Protein AF-A0A1X2HIW1-F1 (afdb_monomer_lite)

InterPro domains:
  IPR018628 Cytochrome c oxidase assembly factor 3, mitochondrial, coiled-coil domain [PF09813] (19-60)
  IPR041752 Cytochrome c oxidase assembly factor 3, mitochondrial [PTHR15642] (5-65)

Structure (mmCIF, N/CA/C/O backbone):
data_AF-A0A1X2HIW1-F1
#
_entry.id   AF-A0A1X2HIW1-F1
#
loop_
_atom_site.group_PDB
_atom_site.id
_atom_site.type_symbol
_atom_site.label_atom_id
_atom_site.label_alt_id
_atom_site.label_comp_id
_atom_site.label_asym_id
_atom_site.label_entity_id
_atom_site.label_seq_id
_atom_site.pdbx_PDB_ins_code
_atom_site.Cartn_x
_atom_site.Cartn_y
_atom_site.Cartn_z
_atom_site.occupancy
_atom_site.B_iso_or_equiv
_atom_site.auth_seq_id
_atom_site.auth_comp_id
_atom_site.auth_asym_id
_atom_site.auth_atom_id
_atom_site.pdbx_PDB_model_num
ATOM 1 N N . MET A 1 1 ? -33.129 -10.723 28.798 1.00 64.12 1 MET A N 1
ATOM 2 C CA . MET A 1 1 ? -31.758 -10.242 28.538 1.00 64.12 1 MET A CA 1
ATOM 3 C C . MET A 1 1 ? -31.629 -8.840 29.098 1.00 64.12 1 MET A C 1
ATOM 5 O O . MET A 1 1 ? -32.389 -7.961 28.691 1.00 64.12 1 MET A O 1
ATOM 9 N N . THR A 1 2 ? -30.753 -8.649 30.076 1.00 80.44 2 THR A N 1
ATOM 10 C CA . THR A 1 2 ? -30.556 -7.349 30.732 1.00 80.44 2 THR A CA 1
ATOM 11 C C . THR A 1 2 ? -29.907 -6.344 29.766 1.00 80.44 2 THR A C 1
ATOM 13 O O . THR A 1 2 ? -29.246 -6.723 28.798 1.00 80.44 2 THR A O 1
ATOM 16 N N . THR A 1 3 ? -30.077 -5.036 29.991 1.00 79.06 3 THR A N 1
ATOM 17 C CA . THR A 1 3 ? -29.511 -3.985 29.113 1.00 79.06 3 THR A CA 1
ATOM 18 C C . THR A 1 3 ? -27.984 -4.075 28.985 1.00 79.06 3 THR A C 1
ATOM 20 O O . THR A 1 3 ? -27.427 -3.726 27.947 1.00 79.06 3 THR A O 1
ATOM 23 N N . ARG A 1 4 ? -27.297 -4.588 30.015 1.00 80.69 4 ARG A N 1
ATOM 24 C CA . ARG A 1 4 ? -25.839 -4.786 30.022 1.00 80.69 4 ARG A CA 1
ATOM 25 C C . ARG A 1 4 ? -25.408 -5.971 29.160 1.00 80.69 4 ARG A C 1
ATOM 27 O O . ARG A 1 4 ? -24.436 -5.844 28.425 1.00 80.69 4 ARG A O 1
ATOM 34 N N . GLU A 1 5 ? -26.149 -7.076 29.181 1.00 81.75 5 GLU A N 1
ATOM 35 C CA . GLU A 1 5 ? -25.865 -8.255 28.348 1.00 81.75 5 GLU A CA 1
ATOM 36 C C . GLU A 1 5 ? -25.897 -7.928 26.852 1.00 81.75 5 GLU A C 1
ATOM 38 O O . GLU A 1 5 ? -25.039 -8.394 26.102 1.00 81.75 5 GLU A O 1
ATOM 43 N N . LYS A 1 6 ? -26.821 -7.055 26.422 1.00 83.88 6 LYS A N 1
ATOM 44 C CA . LYS A 1 6 ? -26.942 -6.626 25.017 1.00 83.88 6 LYS A CA 1
ATOM 45 C C . LYS A 1 6 ? -25.674 -5.969 24.456 1.00 83.88 6 LYS A C 1
ATOM 47 O O . LYS A 1 6 ? -25.489 -5.966 23.245 1.00 83.88 6 LYS A O 1
ATOM 52 N N . LEU A 1 7 ? -24.801 -5.423 25.307 1.00 85.25 7 LEU A N 1
ATOM 53 C CA . LEU A 1 7 ? -23.538 -4.812 24.876 1.00 85.25 7 LEU A CA 1
ATOM 54 C C . LEU A 1 7 ? -22.476 -5.851 24.504 1.00 85.25 7 LEU A C 1
ATOM 56 O O . LEU A 1 7 ? -21.588 -5.545 23.711 1.00 85.25 7 LEU A O 1
ATOM 60 N N . TYR A 1 8 ? -22.552 -7.055 25.069 1.00 86.62 8 TYR A N 1
ATOM 61 C CA . TYR A 1 8 ? -21.542 -8.102 24.896 1.00 86.62 8 TYR A CA 1
ATOM 62 C C . TYR A 1 8 ? -21.978 -9.202 23.928 1.00 86.62 8 TYR A C 1
ATOM 64 O O . TYR A 1 8 ? -21.121 -9.882 23.371 1.00 86.62 8 TYR A O 1
ATOM 72 N N . THR A 1 9 ? -23.281 -9.346 23.684 1.00 86.75 9 THR A N 1
ATOM 73 C CA . THR A 1 9 ? -23.836 -10.294 22.711 1.00 86.75 9 THR A CA 1
ATOM 74 C C . THR A 1 9 ? -24.051 -9.664 21.331 1.00 86.75 9 THR A C 1
ATOM 76 O O . THR A 1 9 ? -24.204 -8.448 21.195 1.00 86.75 9 THR A O 1
ATOM 79 N N . THR A 1 10 ? -24.085 -10.504 20.299 1.00 85.69 10 THR A N 1
ATOM 80 C CA . THR A 1 10 ? -24.445 -10.120 18.933 1.00 85.69 10 THR A CA 1
ATOM 81 C C . THR A 1 10 ? -25.792 -10.743 18.581 1.00 85.69 10 THR A C 1
ATOM 83 O O . THR A 1 10 ? -25.947 -11.958 18.642 1.00 85.69 10 THR A O 1
ATOM 86 N N . SER A 1 11 ? -26.767 -9.926 18.167 1.00 80.69 11 SER A N 1
ATOM 87 C CA . SER A 1 11 ? -28.145 -10.386 17.919 1.00 80.69 11 SER A CA 1
ATOM 88 C C . SER A 1 11 ? -28.276 -11.424 16.802 1.00 80.69 11 SER A C 1
ATOM 90 O O . SER A 1 11 ? -29.200 -12.228 16.833 1.00 80.69 11 SER A O 1
ATOM 92 N N . LYS A 1 12 ? -27.361 -11.414 15.824 1.00 83.44 12 LYS A N 1
ATOM 93 C CA . LYS A 1 12 ? -27.371 -12.330 14.673 1.00 83.44 12 LYS A CA 1
ATOM 94 C C . LYS A 1 12 ? -26.419 -13.528 14.817 1.00 83.44 12 LYS A C 1
ATOM 96 O O . LYS A 1 12 ? -26.328 -14.327 13.897 1.00 83.44 12 LYS A O 1
ATOM 101 N N . GLY A 1 13 ? -25.681 -13.646 15.926 1.00 80.94 13 GLY A N 1
ATOM 102 C CA . GLY A 1 13 ? -24.686 -14.712 16.138 1.00 80.94 13 GLY A CA 1
ATOM 103 C C . GLY A 1 13 ? -23.351 -14.540 15.393 1.00 80.94 13 GLY A C 1
ATOM 104 O O . GLY A 1 13 ? -22.407 -15.270 15.671 1.00 80.94 13 GLY A O 1
ATOM 105 N N . TYR A 1 14 ? -23.228 -13.553 14.500 1.00 82.38 14 TYR A N 1
ATOM 106 C CA . TYR A 1 14 ? -21.996 -13.223 13.773 1.00 82.38 14 TYR A CA 1
ATOM 107 C C . TYR A 1 14 ? -21.746 -11.710 13.755 1.00 82.38 14 TYR A C 1
ATOM 109 O O . TYR A 1 14 ? -22.684 -10.915 13.713 1.00 82.38 14 TYR A O 1
ATOM 117 N N . GLY A 1 15 ? -20.474 -11.302 13.760 1.00 87.62 15 GLY A N 1
ATOM 118 C CA . GLY A 1 15 ? -20.058 -9.896 13.800 1.00 87.62 15 GLY A CA 1
ATOM 119 C C . GLY A 1 15 ? -19.697 -9.392 15.202 1.00 87.62 15 GLY A C 1
ATOM 120 O O . GLY A 1 15 ? -19.727 -10.129 16.187 1.00 87.62 15 GLY A O 1
ATOM 121 N N . PHE A 1 16 ? -19.312 -8.117 15.290 1.00 90.50 16 PHE A N 1
ATOM 122 C CA . PHE A 1 16 ? -18.785 -7.524 16.521 1.00 90.50 16 PHE A CA 1
ATOM 123 C C . PHE A 1 16 ? -19.889 -6.945 17.408 1.00 90.50 16 PHE A C 1
ATOM 125 O O . PHE A 1 16 ? -20.640 -6.074 16.962 1.00 90.50 16 PHE A O 1
ATOM 132 N N . SER A 1 17 ? -19.914 -7.355 18.679 1.00 91.75 17 SER A N 1
ATOM 133 C CA . SER A 1 17 ? -20.792 -6.765 19.693 1.00 91.75 17 SER A CA 1
ATOM 134 C C . SER A 1 17 ? -20.433 -5.293 19.969 1.00 91.75 17 SER A C 1
ATOM 136 O O . SER A 1 17 ? -19.288 -4.881 19.738 1.00 91.75 17 SER A O 1
ATOM 138 N N . PRO A 1 18 ? -21.376 -4.475 20.476 1.00 90.31 18 PRO A N 1
ATOM 139 C CA . PRO A 1 18 ? -21.129 -3.059 20.769 1.00 90.31 18 PRO A CA 1
ATOM 140 C C . PRO A 1 18 ? -19.916 -2.815 21.680 1.00 90.31 18 PRO A C 1
ATOM 142 O O . PRO A 1 18 ? -19.124 -1.900 21.440 1.00 90.31 18 PRO A O 1
ATOM 145 N N . ALA A 1 19 ? -19.723 -3.664 22.693 1.00 90.69 19 ALA A N 1
ATOM 146 C CA . ALA A 1 19 ? -18.562 -3.608 23.573 1.00 90.69 19 ALA A CA 1
ATOM 147 C C . ALA A 1 19 ? -17.264 -3.872 22.799 1.00 90.69 19 ALA A C 1
ATOM 149 O O . ALA A 1 19 ? -16.309 -3.108 22.919 1.00 90.69 19 ALA A O 1
ATOM 150 N N . LEU A 1 20 ? -17.245 -4.900 21.945 1.00 90.94 20 LEU A N 1
ATOM 151 C CA . LEU A 1 20 ? -16.064 -5.275 21.172 1.00 90.94 20 LEU A CA 1
ATOM 152 C C . LEU A 1 20 ? -15.677 -4.210 20.133 1.00 90.94 20 LEU A C 1
ATOM 154 O O . LEU A 1 20 ? -14.491 -3.958 19.922 1.00 90.94 20 LEU A O 1
ATOM 158 N N . GLN A 1 21 ? -16.653 -3.533 19.520 1.00 91.25 21 GLN A N 1
ATOM 159 C CA . GLN A 1 21 ? -16.385 -2.420 18.604 1.00 91.25 21 GLN A CA 1
ATOM 160 C C . GLN A 1 21 ? -15.702 -1.244 19.309 1.00 91.25 21 GLN A C 1
ATOM 162 O O . GLN A 1 21 ? -14.741 -0.687 18.773 1.00 91.25 21 GLN A O 1
ATOM 167 N N . ARG A 1 22 ? -16.150 -0.888 20.521 1.00 91.25 22 ARG A N 1
ATOM 168 C CA . ARG A 1 22 ? -15.535 0.174 21.333 1.00 91.25 22 ARG A CA 1
ATOM 169 C C . ARG A 1 22 ? -14.082 -0.153 21.671 1.00 91.25 22 ARG A C 1
ATOM 171 O O . ARG A 1 22 ? -13.222 0.709 21.516 1.00 91.25 22 ARG A O 1
ATOM 178 N N . THR A 1 23 ? -13.797 -1.389 22.071 1.00 92.31 23 THR A N 1
ATOM 179 C CA . THR A 1 23 ? -12.4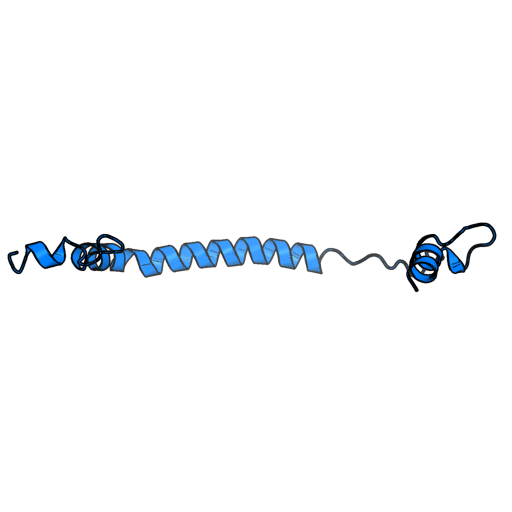41 -1.816 22.453 1.00 92.31 23 THR A CA 1
ATOM 180 C C . THR A 1 23 ? -11.442 -1.723 21.294 1.00 92.31 23 THR A C 1
ATOM 182 O O . THR A 1 23 ? -10.249 -1.546 21.520 1.00 92.31 23 THR A O 1
ATOM 185 N N . ARG A 1 24 ? -11.912 -1.789 20.040 1.00 91.81 24 ARG A N 1
ATOM 186 C CA . ARG A 1 24 ? -11.063 -1.724 18.835 1.00 91.81 24 ARG A CA 1
ATOM 187 C C . ARG A 1 24 ? -10.840 -0.307 18.297 1.00 91.81 24 ARG A C 1
ATOM 189 O O . ARG A 1 24 ? -9.943 -0.120 17.478 1.00 91.81 24 ARG A O 1
ATOM 196 N N . GLN A 1 25 ? -11.611 0.684 18.754 1.00 91.25 25 GLN A N 1
ATOM 197 C CA . GLN A 1 25 ? -11.475 2.088 18.335 1.00 91.25 25 GLN A CA 1
ATOM 198 C C . GLN A 1 25 ? -10.029 2.624 18.389 1.00 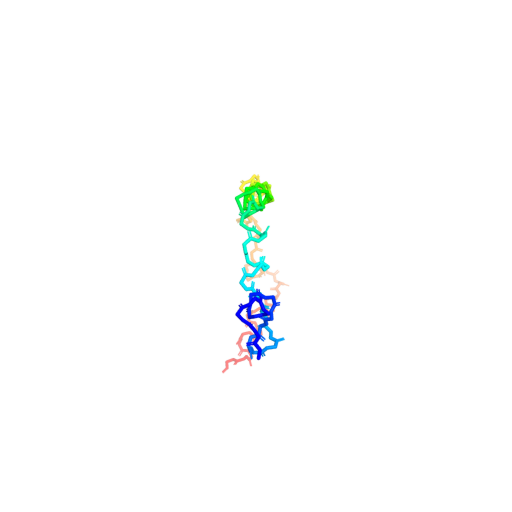91.25 25 GLN A C 1
ATOM 200 O O . GLN A 1 25 ? -9.591 3.184 17.383 1.00 91.25 25 GLN A O 1
ATOM 205 N N . PRO A 1 26 ? -9.245 2.430 19.473 1.00 92.31 26 PRO A N 1
ATOM 206 C CA . PRO A 1 26 ? -7.914 3.039 19.569 1.00 92.31 26 PRO A CA 1
ATOM 207 C C . PRO A 1 26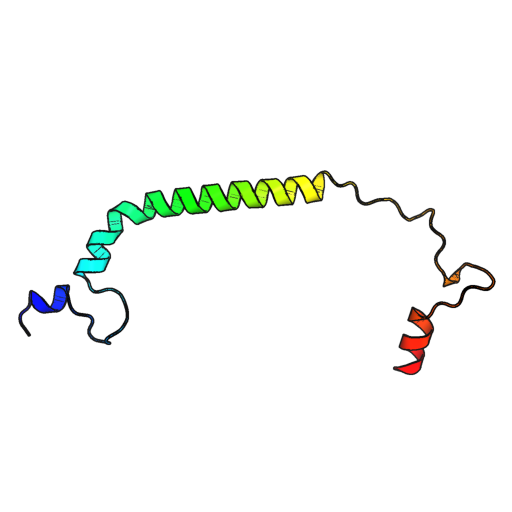 ? -6.884 2.455 18.589 1.00 92.31 26 PRO A C 1
ATOM 209 O O . PRO A 1 26 ? -5.899 3.116 18.266 1.00 92.31 26 PRO A O 1
ATOM 212 N N . PHE A 1 27 ? -7.099 1.238 18.082 1.00 93.50 27 PHE A N 1
ATOM 213 C CA . PHE A 1 27 ? -6.153 0.576 17.177 1.00 93.50 27 PHE A CA 1
ATOM 214 C C . PHE A 1 27 ? -6.430 0.864 15.703 1.00 93.50 27 PHE A C 1
ATOM 216 O O . PHE A 1 27 ? -5.572 0.595 14.868 1.00 93.50 27 PHE A O 1
ATOM 223 N N . ARG A 1 28 ? -7.595 1.437 15.361 1.00 91.88 28 ARG A N 1
ATOM 224 C CA . ARG A 1 28 ? -7.989 1.650 13.960 1.00 91.88 28 ARG A CA 1
ATOM 225 C C . ARG A 1 28 ? -6.972 2.509 13.211 1.00 91.88 28 ARG A C 1
ATOM 227 O O . ARG A 1 28 ? -6.521 2.113 12.144 1.00 91.88 28 ARG A O 1
ATOM 234 N N . MET A 1 29 ? -6.575 3.639 13.795 1.00 94.31 29 MET A N 1
ATOM 235 C CA . MET A 1 29 ? -5.631 4.562 13.157 1.00 94.31 29 MET A CA 1
ATOM 236 C C . MET A 1 29 ? -4.231 3.960 13.052 1.00 94.31 29 MET A C 1
ATOM 238 O O . MET A 1 29 ? -3.635 3.986 11.983 1.00 94.31 29 MET A O 1
ATOM 242 N N . ARG A 1 30 ? -3.725 3.365 14.140 1.00 94.75 30 ARG A N 1
ATOM 243 C CA . ARG A 1 30 ? -2.389 2.750 14.160 1.00 94.75 30 ARG A CA 1
ATOM 244 C C . ARG A 1 30 ? -2.283 1.627 13.130 1.00 94.75 30 ARG A C 1
ATOM 246 O O . ARG A 1 30 ? -1.357 1.634 12.330 1.00 94.75 30 ARG A O 1
ATOM 253 N N . ASN A 1 31 ? -3.276 0.740 13.086 1.00 96.12 31 ASN A N 1
ATOM 254 C CA . ASN A 1 31 ? -3.300 -0.370 12.137 1.00 96.12 31 ASN A CA 1
ATOM 255 C C . ASN A 1 31 ? -3.469 0.108 10.685 1.00 96.12 31 ASN A C 1
ATOM 257 O O . ASN A 1 31 ? -2.916 -0.491 9.764 1.00 96.12 31 ASN A O 1
ATOM 261 N N . MET A 1 32 ? -4.217 1.192 10.464 1.00 97.19 32 MET A N 1
ATOM 262 C CA . MET A 1 32 ? -4.352 1.795 9.138 1.00 97.19 32 MET A CA 1
ATOM 263 C C . M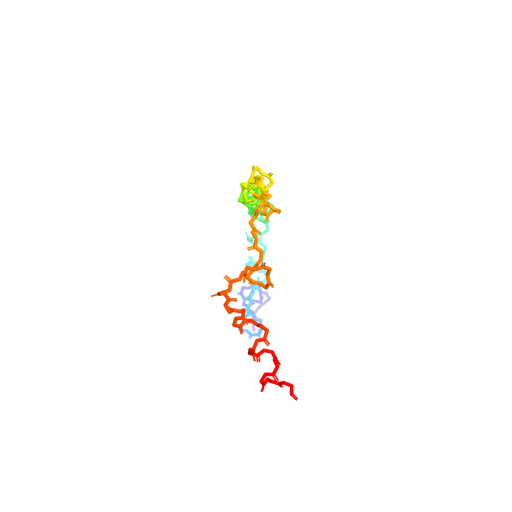ET A 1 32 ? -3.018 2.363 8.648 1.00 97.19 32 MET A C 1
ATOM 265 O O . MET A 1 32 ? -2.639 2.105 7.511 1.00 97.19 32 MET A O 1
ATOM 269 N N . PHE A 1 33 ? -2.272 3.067 9.504 1.00 98.12 33 PHE A N 1
ATOM 270 C CA . PHE A 1 33 ? -0.945 3.569 9.143 1.00 98.12 33 PHE A CA 1
ATOM 271 C C . PHE A 1 33 ? 0.056 2.446 8.883 1.00 98.12 33 PHE A C 1
ATOM 273 O O . PHE A 1 33 ? 0.811 2.533 7.920 1.00 98.12 33 PHE A O 1
ATOM 280 N N . THR A 1 34 ? 0.042 1.370 9.675 1.00 98.00 34 THR A N 1
ATOM 281 C CA . THR A 1 34 ? 0.912 0.215 9.408 1.00 98.00 34 THR A CA 1
ATOM 282 C C . THR A 1 34 ? 0.569 -0.453 8.080 1.00 98.00 34 THR A C 1
ATOM 284 O O . THR A 1 34 ? 1.471 -0.812 7.329 1.00 98.00 34 THR A O 1
ATOM 287 N N . LEU A 1 35 ? -0.724 -0.582 7.758 1.00 98.00 35 LEU A N 1
ATOM 288 C CA . LEU A 1 35 ? -1.160 -1.148 6.483 1.00 98.00 35 LEU A CA 1
ATOM 289 C C . LEU A 1 35 ? -0.762 -0.246 5.310 1.00 98.00 35 LEU A C 1
ATOM 291 O O . LEU A 1 35 ? -0.226 -0.738 4.323 1.00 98.00 35 LEU A O 1
ATOM 295 N N . LEU A 1 36 ? -0.975 1.066 5.430 1.00 98.62 36 LEU A N 1
ATOM 296 C CA . LEU A 1 36 ? -0.556 2.038 4.420 1.00 98.62 36 LEU A CA 1
ATOM 297 C C . LEU A 1 36 ? 0.957 2.024 4.216 1.00 98.62 36 LEU A C 1
ATOM 299 O O . LEU A 1 36 ? 1.402 2.029 3.077 1.00 98.62 36 LEU A O 1
ATOM 303 N N . GLY A 1 37 ? 1.743 1.953 5.293 1.00 98.62 37 GLY A N 1
ATOM 304 C CA . GLY A 1 37 ? 3.197 1.836 5.206 1.00 98.62 37 GLY A CA 1
ATOM 305 C C . GLY A 1 37 ? 3.627 0.572 4.465 1.00 98.62 37 GLY A C 1
ATOM 306 O O . GLY A 1 37 ? 4.477 0.640 3.582 1.00 98.62 37 GLY A O 1
ATOM 307 N N . LEU A 1 38 ? 2.991 -0.565 4.759 1.00 98.56 38 LEU A N 1
ATOM 308 C CA . LEU A 1 38 ? 3.273 -1.827 4.077 1.00 98.56 38 LEU A CA 1
ATOM 309 C C . LEU A 1 38 ? 2.911 -1.769 2.584 1.00 98.56 38 LEU A C 1
ATOM 311 O O . LEU A 1 38 ? 3.709 -2.184 1.744 1.00 98.56 38 LEU A O 1
ATOM 315 N N . LEU A 1 39 ? 1.736 -1.231 2.244 1.00 98.56 39 LEU A N 1
ATOM 316 C CA . LEU A 1 39 ? 1.290 -1.081 0.856 1.00 98.56 39 LEU A CA 1
ATOM 317 C C . LEU A 1 39 ? 2.159 -0.090 0.078 1.00 98.56 39 LEU A C 1
ATOM 319 O O . LEU A 1 39 ? 2.528 -0.368 -1.056 1.00 98.56 39 LEU A O 1
ATOM 323 N N . ALA A 1 40 ? 2.523 1.038 0.686 1.00 98.56 40 ALA A N 1
ATOM 324 C CA . ALA A 1 40 ? 3.399 2.024 0.066 1.00 98.56 40 ALA A CA 1
ATOM 325 C C . ALA A 1 40 ? 4.809 1.466 -0.153 1.00 98.56 40 ALA A C 1
ATOM 327 O O . ALA A 1 40 ? 5.389 1.682 -1.212 1.00 98.56 40 ALA A O 1
ATOM 328 N N . PHE A 1 41 ? 5.346 0.715 0.812 1.00 98.38 41 PHE A N 1
ATOM 329 C CA . PHE A 1 41 ? 6.661 0.095 0.686 1.00 98.38 41 PHE A CA 1
ATOM 330 C C . PHE A 1 41 ? 6.680 -0.972 -0.412 1.00 98.38 41 PHE A C 1
ATOM 332 O O . PHE A 1 41 ? 7.467 -0.884 -1.349 1.00 98.38 41 PHE A O 1
ATOM 339 N N . THR A 1 42 ? 5.783 -1.957 -0.331 1.00 98.38 42 THR A N 1
ATOM 340 C CA . THR A 1 42 ? 5.719 -3.044 -1.321 1.00 98.38 42 THR A CA 1
ATOM 341 C C . THR A 1 42 ? 5.342 -2.536 -2.712 1.00 98.38 42 THR A C 1
ATOM 343 O O . THR A 1 42 ? 5.987 -2.900 -3.693 1.00 98.38 42 THR A O 1
ATOM 346 N N . GLY A 1 43 ? 4.361 -1.635 -2.794 1.00 98.31 43 GLY A N 1
ATOM 347 C CA . GLY A 1 43 ? 3.978 -0.962 -4.030 1.00 98.31 43 GLY A CA 1
ATOM 348 C C . GLY A 1 43 ? 5.119 -0.135 -4.611 1.00 98.31 43 GLY A C 1
ATOM 349 O O . GLY A 1 43 ? 5.369 -0.227 -5.803 1.00 98.31 43 GLY A O 1
ATOM 350 N N . GLY A 1 44 ? 5.855 0.605 -3.778 1.00 97.94 44 GLY A N 1
ATOM 351 C CA . GLY A 1 44 ? 7.013 1.396 -4.193 1.00 97.94 44 GLY A CA 1
ATOM 352 C C . GLY A 1 44 ? 8.151 0.546 -4.753 1.00 97.94 44 GLY A C 1
ATOM 353 O O . GLY A 1 44 ? 8.725 0.899 -5.778 1.00 97.94 44 GLY A O 1
ATOM 354 N N . VAL A 1 45 ? 8.451 -0.598 -4.130 1.00 97.25 45 VAL A N 1
ATOM 355 C CA . VAL A 1 45 ? 9.437 -1.550 -4.667 1.00 97.25 45 VAL A CA 1
ATOM 356 C C . VAL A 1 45 ? 8.979 -2.079 -6.027 1.00 97.25 45 VAL A C 1
ATOM 358 O O . VAL A 1 45 ? 9.751 -2.036 -6.979 1.00 97.25 45 VAL A O 1
ATOM 361 N N . TYR A 1 46 ? 7.721 -2.515 -6.148 1.00 96.25 46 TYR A N 1
ATOM 362 C CA . TYR A 1 46 ? 7.178 -3.021 -7.411 1.00 96.25 46 TYR A CA 1
ATOM 363 C C . TYR A 1 46 ? 7.199 -1.968 -8.524 1.00 96.25 46 TYR A C 1
ATOM 365 O O . TYR A 1 46 ? 7.670 -2.245 -9.626 1.00 96.25 46 TYR A O 1
ATOM 373 N N . THR A 1 47 ? 6.706 -0.758 -8.251 1.00 96.50 47 THR A N 1
ATOM 374 C CA . THR A 1 47 ? 6.662 0.312 -9.253 1.00 96.50 47 THR A CA 1
ATOM 375 C C . THR A 1 47 ? 8.059 0.750 -9.651 1.00 96.50 47 THR A C 1
ATOM 377 O O . THR A 1 47 ? 8.305 0.948 -10.839 1.00 96.50 47 THR A O 1
ATOM 380 N N . TYR A 1 48 ? 8.989 0.840 -8.696 1.00 95.56 48 TYR A N 1
ATOM 381 C CA . TYR A 1 48 ? 10.387 1.108 -8.995 1.00 95.56 48 TYR A CA 1
ATOM 382 C C . TYR A 1 48 ? 10.967 0.025 -9.898 1.00 95.56 48 TYR A C 1
ATOM 384 O O . TYR A 1 48 ? 11.522 0.361 -10.935 1.00 95.56 48 TYR A O 1
ATOM 392 N N . SER A 1 49 ? 10.797 -1.258 -9.566 1.00 94.19 49 SER A N 1
ATOM 393 C CA . SER A 1 49 ? 11.270 -2.357 -10.412 1.00 94.19 49 SER A CA 1
ATOM 394 C C . SER A 1 49 ? 10.670 -2.292 -11.816 1.00 94.19 49 SER A C 1
ATOM 396 O O . SER A 1 49 ? 11.401 -2.426 -12.789 1.00 94.19 49 SER A O 1
ATOM 398 N N . PHE A 1 50 ? 9.371 -2.022 -11.939 1.00 89.88 50 PHE A N 1
ATOM 399 C CA . PHE A 1 50 ? 8.703 -1.906 -13.234 1.00 89.88 50 PHE A CA 1
ATOM 400 C C . PHE A 1 50 ? 9.233 -0.737 -14.077 1.00 89.88 50 PHE A C 1
ATOM 402 O O . PHE A 1 50 ? 9.417 -0.886 -15.278 1.00 89.88 50 PHE A O 1
ATOM 409 N N . MET A 1 51 ? 9.487 0.422 -13.463 1.00 90.94 51 MET A N 1
ATOM 410 C CA . MET A 1 51 ? 9.997 1.604 -14.171 1.00 90.94 51 MET A CA 1
ATOM 411 C C . MET A 1 51 ? 11.503 1.541 -14.441 1.00 90.94 51 MET A C 1
ATOM 413 O O . MET A 1 51 ? 11.978 2.082 -15.437 1.00 90.94 51 MET A O 1
ATOM 417 N N . ALA A 1 52 ? 12.264 0.933 -13.531 1.00 90.19 52 ALA A N 1
ATOM 418 C CA . ALA A 1 52 ? 13.714 0.818 -13.627 1.00 90.19 52 ALA A CA 1
ATOM 419 C C . ALA A 1 52 ? 14.130 -0.235 -14.656 1.00 90.19 52 ALA A C 1
ATOM 421 O O . ALA A 1 52 ? 15.164 -0.076 -15.307 1.00 90.19 52 ALA A O 1
ATOM 422 N N . VAL A 1 53 ? 13.329 -1.291 -14.824 1.00 86.75 53 VAL A N 1
ATOM 423 C CA . VAL A 1 53 ? 13.499 -2.230 -15.929 1.00 86.75 53 VAL A CA 1
ATOM 424 C C . VAL A 1 53 ? 13.090 -1.508 -17.208 1.00 86.75 53 VAL A C 1
ATOM 426 O O . VAL A 1 53 ? 11.912 -1.389 -17.539 1.00 86.75 53 VAL A O 1
ATOM 429 N N . LYS A 1 54 ? 14.089 -1.001 -17.935 1.00 77.69 54 LYS A N 1
ATOM 430 C CA . LYS A 1 54 ? 13.900 -0.620 -19.331 1.00 77.69 54 LYS A CA 1
ATOM 431 C C . LYS A 1 54 ? 13.437 -1.868 -20.069 1.00 77.69 54 LYS A C 1
ATOM 433 O O . LYS A 1 54 ? 14.120 -2.885 -20.039 1.00 77.69 54 LYS A O 1
ATOM 438 N N . GLN A 1 55 ? 12.254 -1.791 -20.662 1.00 75.44 55 GLN A N 1
ATOM 439 C CA . GLN A 1 55 ? 11.800 -2.819 -21.584 1.00 75.44 55 GLN A CA 1
ATOM 440 C C . GLN A 1 55 ? 12.804 -2.852 -22.738 1.00 75.44 55 GLN A C 1
ATOM 442 O O . GLN A 1 55 ? 13.095 -1.801 -23.312 1.00 75.44 55 GLN A O 1
ATO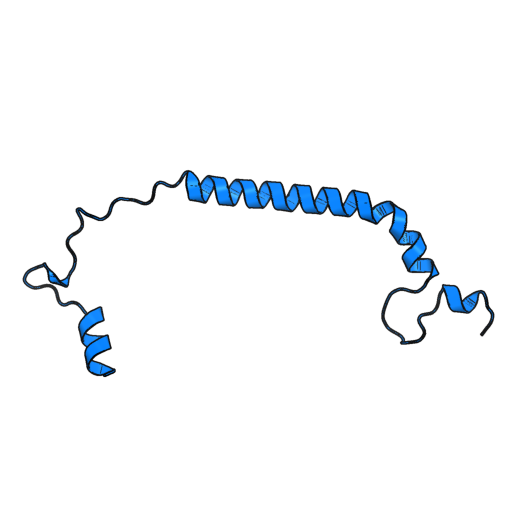M 447 N N . ASP A 1 56 ? 13.383 -4.023 -22.999 1.00 86.00 56 ASP A N 1
ATOM 448 C CA . ASP A 1 56 ? 14.327 -4.197 -24.099 1.00 86.00 56 ASP A CA 1
ATOM 449 C C . ASP A 1 56 ? 13.654 -3.826 -25.427 1.00 86.00 56 ASP A C 1
ATOM 451 O O . ASP A 1 56 ? 12.478 -4.126 -25.662 1.00 86.00 56 ASP A O 1
ATOM 455 N N . ASP A 1 57 ? 14.401 -3.132 -26.283 1.00 84.81 57 ASP A N 1
ATOM 456 C CA . ASP A 1 57 ? 13.959 -2.795 -27.629 1.00 84.81 57 ASP A CA 1
ATOM 457 C C . ASP A 1 57 ? 14.190 -4.007 -28.531 1.00 84.81 57 ASP A C 1
ATOM 459 O O . ASP A 1 57 ? 15.305 -4.258 -28.972 1.00 84.81 57 ASP A O 1
ATOM 463 N N . PHE A 1 58 ? 13.130 -4.775 -28.776 1.00 84.94 58 PHE A N 1
ATO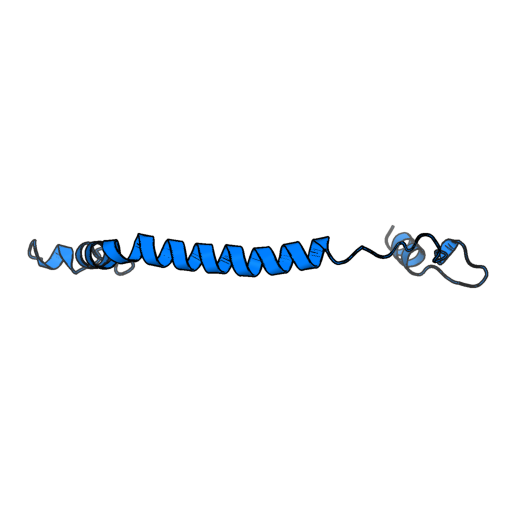M 464 C CA . PHE A 1 58 ? 13.170 -5.950 -29.649 1.00 84.94 58 PHE A CA 1
ATOM 465 C C . PHE A 1 58 ? 12.965 -5.604 -31.132 1.00 84.94 58 PHE A C 1
ATOM 467 O O . PHE A 1 58 ? 12.583 -6.472 -31.916 1.00 84.94 58 PHE A O 1
ATOM 474 N N . SER A 1 59 ? 13.156 -4.345 -31.537 1.00 86.38 59 SER A N 1
ATOM 475 C CA . SER A 1 59 ? 12.994 -3.937 -32.938 1.00 86.38 59 SER A CA 1
ATOM 476 C C . SER A 1 59 ? 14.034 -4.547 -33.882 1.00 86.38 59 SER A C 1
ATOM 478 O O . SER A 1 59 ? 13.772 -4.660 -35.080 1.00 86.38 59 SER A O 1
ATOM 480 N N . ASP A 1 60 ? 15.186 -4.972 -33.359 1.00 86.75 60 ASP A N 1
ATOM 481 C CA . ASP A 1 60 ? 16.246 -5.656 -34.101 1.00 86.75 60 ASP A CA 1
ATOM 482 C C . ASP A 1 60 ? 16.014 -7.170 -34.242 1.00 86.75 60 ASP A C 1
ATOM 484 O O . ASP A 1 60 ? 16.633 -7.811 -35.095 1.00 86.75 60 ASP A O 1
ATOM 488 N N . VAL A 1 61 ? 15.103 -7.746 -33.453 1.00 87.00 61 VAL A N 1
ATOM 489 C CA . VAL A 1 61 ? 14.756 -9.164 -33.520 1.00 87.00 61 VAL A CA 1
ATOM 490 C C . VAL A 1 61 ? 13.774 -9.391 -34.676 1.00 87.00 61 VAL A C 1
ATOM 492 O O . VAL A 1 61 ? 12.626 -8.941 -34.617 1.00 87.00 61 VAL A O 1
ATOM 495 N N . PRO A 1 62 ? 14.175 -10.111 -35.742 1.00 83.56 62 PRO A N 1
ATOM 496 C CA . PRO A 1 62 ? 13.301 -10.352 -36.879 1.00 83.56 62 PRO A CA 1
ATOM 497 C C . PRO A 1 62 ? 12.128 -11.248 -36.476 1.00 83.56 62 PRO A C 1
ATOM 499 O O . PRO A 1 62 ? 12.302 -12.310 -35.875 1.00 83.56 62 PRO A O 1
ATOM 502 N N . LEU A 1 63 ? 10.917 -10.839 -36.857 1.00 84.69 63 LEU A N 1
ATOM 503 C CA . LEU A 1 63 ? 9.722 -11.642 -36.633 1.00 84.69 63 LEU A CA 1
ATOM 504 C C . LEU A 1 63 ? 9.777 -12.926 -37.480 1.00 84.69 63 LEU A C 1
ATOM 506 O O . LEU A 1 63 ? 10.266 -12.900 -38.617 1.00 84.69 63 LEU A O 1
ATOM 510 N N . PRO A 1 64 ? 9.215 -14.044 -36.993 1.00 83.50 64 PRO A N 1
ATOM 511 C CA . PRO A 1 64 ? 9.236 -15.318 -37.712 1.00 83.50 64 PRO A CA 1
ATOM 512 C C . PRO A 1 64 ? 8.623 -15.218 -39.115 1.00 83.50 64 PRO A C 1
ATOM 514 O O . PRO A 1 64 ? 9.107 -15.852 -40.042 1.00 83.50 64 PRO A O 1
ATOM 517 N N . SER A 1 65 ? 7.644 -14.332 -39.323 1.00 79.69 65 SER A N 1
ATOM 518 C CA . SER A 1 65 ? 7.030 -14.099 -40.636 1.00 79.69 65 SER A CA 1
ATOM 519 C C . SER A 1 65 ? 7.938 -13.439 -41.681 1.00 79.69 65 SER A C 1
ATOM 521 O O . SER A 1 65 ? 7.575 -13.399 -42.852 1.00 79.69 65 SER A O 1
ATOM 523 N N . THR A 1 66 ? 9.064 -12.858 -41.265 1.00 80.38 66 THR A N 1
ATOM 524 C CA . THR A 1 66 ? 10.027 -12.178 -42.149 1.00 80.38 66 THR A CA 1
ATOM 525 C C . THR A 1 66 ? 11.258 -13.027 -42.473 1.00 80.38 66 THR A C 1
ATOM 527 O O . THR A 1 66 ? 12.063 -12.633 -43.313 1.00 80.38 66 THR A O 1
ATOM 530 N N . LEU A 1 67 ? 11.406 -14.195 -41.840 1.00 81.25 67 LEU A N 1
ATOM 531 C CA . LEU A 1 67 ? 12.577 -15.058 -41.971 1.00 81.25 67 LEU A CA 1
ATOM 532 C C . LEU A 1 67 ? 12.344 -16.171 -43.008 1.00 81.25 67 LEU A C 1
ATOM 534 O O . LEU A 1 67 ? 11.351 -16.896 -42.918 1.00 81.25 67 LEU A O 1
ATOM 538 N N . PRO A 1 68 ? 13.256 -16.368 -43.979 1.00 83.38 68 PRO A N 1
ATOM 539 C CA . PRO A 1 68 ? 13.135 -17.465 -44.932 1.00 83.38 68 PRO A CA 1
ATOM 540 C C . PRO A 1 68 ? 13.382 -18.813 -44.235 1.00 83.38 68 PRO A C 1
ATOM 542 O O . PRO A 1 68 ? 14.414 -19.009 -43.599 1.00 83.38 68 PRO A O 1
ATOM 545 N N . GLY A 1 69 ? 12.442 -19.754 -44.374 1.00 81.75 69 GLY A N 1
ATOM 546 C CA . GLY A 1 69 ? 12.549 -21.107 -43.806 1.00 81.75 69 GLY A CA 1
ATOM 547 C C . GLY A 1 69 ? 12.096 -21.253 -42.347 1.00 81.75 69 GLY A C 1
ATOM 548 O O . GLY A 1 69 ? 12.287 -22.320 -41.768 1.00 81.75 69 GLY A O 1
ATOM 549 N N . VAL A 1 70 ? 11.488 -20.217 -41.754 1.00 83.38 70 VAL A N 1
ATOM 550 C CA . VAL A 1 70 ? 10.890 -20.258 -40.408 1.00 83.38 70 VAL A CA 1
ATOM 551 C C . VAL A 1 70 ? 9.368 -20.186 -40.528 1.00 83.38 70 VAL A C 1
ATOM 553 O O . VAL A 1 70 ? 8.831 -19.302 -41.189 1.00 83.38 70 VAL A O 1
ATOM 556 N N . HIS A 1 71 ? 8.668 -21.124 -39.889 1.00 78.12 71 HIS A N 1
ATOM 557 C CA . HIS A 1 71 ? 7.205 -21.193 -39.896 1.00 78.12 71 HIS A CA 1
ATOM 558 C C . HIS A 1 71 ? 6.616 -20.456 -38.683 1.00 78.12 71 HIS A C 1
ATOM 560 O O . HIS A 1 71 ? 7.029 -20.696 -37.547 1.00 78.12 71 HIS A O 1
ATOM 566 N N . ASP A 1 72 ? 5.645 -19.564 -38.909 1.00 83.38 72 ASP A N 1
ATOM 567 C CA . ASP A 1 72 ? 4.928 -18.846 -37.845 1.00 83.38 72 ASP A CA 1
ATOM 568 C C . ASP A 1 72 ? 3.696 -19.642 -37.397 1.00 83.38 72 ASP A C 1
ATOM 570 O O . ASP A 1 72 ? 2.589 -19.480 -37.917 1.00 83.38 72 ASP A O 1
ATOM 574 N N . VAL A 1 73 ? 3.900 -20.483 -36.385 1.00 82.50 73 VAL A N 1
ATOM 575 C CA . VAL A 1 73 ? 2.851 -21.312 -35.771 1.00 82.50 73 VAL A CA 1
ATOM 576 C C . VAL A 1 73 ? 1.653 -20.491 -35.270 1.00 82.50 73 VAL A C 1
ATOM 578 O O . VAL A 1 73 ? 0.523 -20.971 -35.283 1.00 82.50 73 VAL A O 1
ATOM 581 N N . THR A 1 74 ? 1.859 -19.221 -34.901 1.00 84.12 74 THR A N 1
ATOM 582 C CA . THR A 1 74 ? 0.814 -18.333 -34.360 1.00 84.12 74 THR A CA 1
ATOM 583 C C . THR A 1 74 ? -0.211 -17.915 -35.413 1.00 84.12 74 THR A C 1
ATOM 585 O O . THR A 1 74 ? -1.362 -17.609 -35.088 1.00 84.12 74 THR A O 1
ATOM 588 N N . LYS A 1 75 ? 0.208 -17.819 -36.680 1.00 81.38 75 LYS A N 1
ATOM 589 C CA . LYS A 1 75 ? -0.699 -17.535 -37.800 1.00 81.38 75 LYS A CA 1
ATOM 590 C C . LYS A 1 75 ? -1.464 -18.787 -38.195 1.00 81.38 75 LYS A C 1
ATOM 592 O O . LYS A 1 75 ? -2.684 -18.729 -38.297 1.00 81.38 75 LYS A O 1
ATOM 597 N N . GLU A 1 76 ? -0.768 -19.916 -38.295 1.00 80.44 76 GLU A N 1
ATOM 598 C CA . GLU A 1 76 ? -1.373 -21.198 -38.665 1.00 80.44 76 GLU A CA 1
ATOM 599 C C . GLU A 1 76 ? -2.475 -21.636 -37.691 1.00 80.44 76 GLU A C 1
ATOM 601 O O . GLU A 1 76 ? -3.532 -22.103 -38.114 1.00 80.44 76 GLU A O 1
ATOM 606 N N . GLU A 1 77 ? -2.267 -21.477 -36.381 1.00 85.75 77 GLU A N 1
ATOM 607 C CA . GLU A 1 77 ? -3.300 -21.813 -35.394 1.00 85.75 77 GLU A CA 1
ATOM 608 C C . GLU A 1 77 ? -4.508 -20.874 -35.453 1.00 85.75 77 GLU A C 1
ATOM 610 O O . GLU A 1 77 ? -5.632 -21.323 -35.234 1.00 85.75 77 GLU A O 1
ATOM 615 N N . ARG A 1 78 ? -4.303 -19.594 -35.788 1.00 86.12 78 ARG A N 1
ATOM 616 C CA . ARG A 1 78 ? -5.401 -18.635 -35.980 1.00 86.12 78 ARG A CA 1
ATOM 617 C C . ARG A 1 78 ? -6.235 -18.954 -37.215 1.00 86.12 78 ARG A C 1
ATOM 619 O O . ARG A 1 78 ? -7.454 -18.857 -37.149 1.00 86.12 78 ARG A O 1
ATOM 626 N N . GLU A 1 79 ? -5.588 -19.342 -38.309 1.00 84.44 79 GLU A N 1
ATOM 627 C CA . GLU A 1 79 ? -6.251 -19.715 -39.564 1.00 84.44 79 GLU A CA 1
ATOM 628 C C . GLU A 1 79 ? -7.018 -21.035 -39.446 1.00 84.44 79 GLU A C 1
ATOM 630 O O . GLU A 1 79 ? -8.081 -21.171 -40.031 1.00 84.44 79 GLU A O 1
ATOM 635 N N . LYS A 1 80 ? -6.533 -21.993 -38.646 1.00 86.06 80 LYS A N 1
ATOM 636 C CA . LYS A 1 80 ? -7.258 -23.246 -38.359 1.00 86.06 80 LYS A CA 1
ATOM 637 C C . LYS A 1 80 ? -8.492 -23.059 -37.470 1.00 86.06 80 LYS A C 1
ATOM 639 O O . LYS A 1 80 ? -9.325 -23.959 -37.406 1.00 86.06 80 LYS A O 1
ATOM 644 N N . GLN A 1 81 ? -8.559 -21.956 -36.724 1.00 81.44 81 GLN A N 1
ATOM 645 C CA . GLN A 1 81 ? -9.664 -21.641 -35.813 1.00 81.44 81 GLN A CA 1
ATOM 646 C C . GLN A 1 81 ? -10.755 -20.767 -36.456 1.00 81.44 81 GLN A C 1
ATOM 648 O O . GLN A 1 81 ? -11.829 -20.644 -35.866 1.00 81.44 81 GLN A O 1
ATOM 653 N N . GLN A 1 82 ? -10.486 -20.156 -37.618 1.00 67.56 82 GLN A N 1
ATOM 654 C CA . GLN A 1 82 ? -11.474 -19.448 -38.446 1.00 67.56 82 GLN A CA 1
ATOM 655 C C . GLN A 1 82 ? -12.148 -20.395 -39.437 1.00 67.56 82 GLN A C 1
ATOM 657 O O . GLN A 1 82 ? -13.350 -20.166 -39.698 1.00 67.56 82 GLN A O 1
#

Foldseek 3Di:
DDPVVQQCDDPVNDDDGVVRVVVCVVCPVVVVVVVVVVCCVVVVVVVCVVVVPDDDDCVVPDDQVVDPPGDDVVVVVVVVVD

pLDDT: mean 87.94, std 7.3, range [64.12, 98.62]

Organism: Syncephalastrum racemosum (NCBI:txid13706)

Sequence (82 aa):
MTTREKLYTTSKGYGFSPALQRTRQPFRMRNMFTLLGLLAFTGGVYTYSFMAVKQDDFSDVPLPSTLPGVHDVTKEEREKQQ

Secondary structure (DSSP, 8-state):
--TTGGGTS-TTSSS--HHHHHHHTTHHHHHHHHHHHHHHHHHHHHHHHHHHSPPP-GGGS--GGGSTT---HHHHHHHHH-

Radius of gyration: 29.66 Å; chains: 1; bounding box: 48×28×76 Å